Protein AF-A0A1A2DIX5-F1 (afdb_monomer)

Radius of gyration: 22.63 Å; Cα contacts (8 Å, |Δi|>4): 88; chains: 1; bounding box: 33×58×66 Å

Solvent-accessible surface area (backbone atoms only — not comparable to full-atom values): 6188 Å² total; per-residue (Å²): 139,84,79,91,77,89,76,91,72,90,74,82,76,77,77,70,83,76,75,79,69,76,70,77,71,79,86,47,91,42,75,45,53,42,49,44,54,51,45,50,51,45,14,62,74,48,72,14,76,47,69,75,52,69,70,58,47,33,54,48,46,24,68,76,68,74,47,53,64,70,56,28,50,53,44,48,73,64,26,42,52,76,46,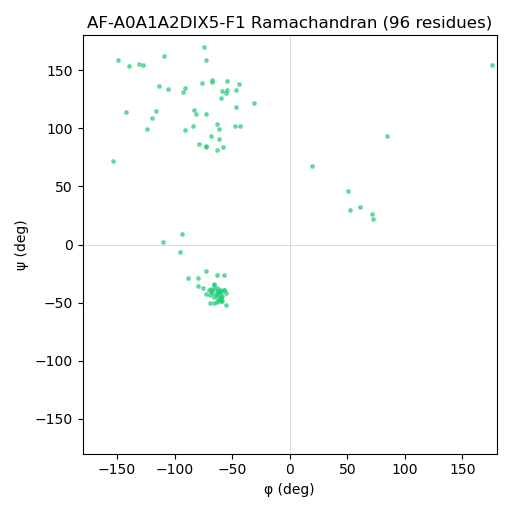77,36,82,89,77,74,26,44,46,72,47,54,57,93,119

Mean predicted aligned error: 13.38 Å

pLDDT: mean 75.23, std 20.2, range [33.62, 95.19]

Structure (mmCIF, N/CA/C/O backbone):
data_AF-A0A1A2DIX5-F1
#
_entry.id   AF-A0A1A2DIX5-F1
#
loop_
_atom_site.group_PDB
_atom_site.id
_atom_site.type_symbol
_atom_site.label_atom_id
_atom_site.label_alt_id
_atom_site.label_comp_id
_atom_site.label_asym_id
_atom_site.label_entity_id
_atom_site.label_seq_id
_atom_site.pdbx_PDB_ins_code
_atom_site.Cartn_x
_atom_site.Cartn_y
_atom_site.Cartn_z
_atom_site.occupancy
_atom_site.B_iso_or_equiv
_atom_site.auth_seq_id
_atom_site.auth_comp_id
_atom_site.auth_asym_id
_atom_site.auth_atom_id
_atom_site.pdbx_PDB_model_num
ATOM 1 N N . MET A 1 1 ? -19.289 43.361 -51.104 1.00 33.62 1 MET A N 1
ATOM 2 C CA . MET A 1 1 ? -18.099 42.945 -50.330 1.00 33.62 1 MET A CA 1
ATOM 3 C C . MET A 1 1 ? -18.136 43.715 -49.020 1.00 33.62 1 MET A C 1
ATOM 5 O O . MET A 1 1 ? -18.011 44.927 -49.033 1.00 33.62 1 MET A O 1
ATOM 9 N N . THR A 1 2 ? -18.803 43.106 -48.038 1.00 41.62 2 THR A N 1
ATOM 10 C CA . THR A 1 2 ? -18.237 42.604 -46.763 1.00 41.62 2 THR A CA 1
ATOM 11 C C . THR A 1 2 ? -18.134 43.684 -45.687 1.00 41.62 2 THR A C 1
ATOM 13 O O . THR A 1 2 ? -17.187 44.453 -45.603 1.00 41.62 2 THR A O 1
ATOM 16 N N . TRP A 1 3 ? -19.211 43.694 -44.900 1.00 35.56 3 TRP A N 1
ATOM 17 C CA . TRP A 1 3 ? -19.504 44.436 -43.681 1.00 35.56 3 TRP A CA 1
ATOM 18 C C . TRP A 1 3 ? -18.443 44.266 -42.585 1.00 35.56 3 TRP A C 1
ATOM 20 O O . TRP A 1 3 ? -18.002 43.150 -42.309 1.00 35.56 3 TRP A O 1
ATOM 30 N N . LEU A 1 4 ? -18.158 45.366 -41.882 1.00 48.84 4 LEU A N 1
ATOM 31 C CA . LEU A 1 4 ? -17.600 45.361 -40.532 1.00 48.84 4 LEU A CA 1
ATOM 32 C C . LEU A 1 4 ? -18.545 44.616 -39.575 1.00 48.84 4 LEU A C 1
ATOM 34 O O . LEU A 1 4 ? -19.710 44.984 -39.431 1.00 48.84 4 LEU A O 1
ATOM 38 N N . ARG A 1 5 ? -18.016 43.622 -38.860 1.00 42.41 5 ARG A N 1
ATOM 39 C CA . ARG A 1 5 ? -18.595 43.120 -37.610 1.00 42.41 5 ARG A CA 1
ATOM 40 C C . ARG A 1 5 ? -17.539 43.206 -36.517 1.00 42.41 5 ARG A C 1
ATOM 42 O O . ARG A 1 5 ? -16.670 42.350 -36.406 1.00 42.41 5 ARG A O 1
ATOM 49 N N . ILE A 1 6 ? -17.644 44.262 -35.719 1.00 50.09 6 ILE A N 1
ATOM 50 C CA . ILE A 1 6 ? -17.136 44.286 -34.351 1.00 50.09 6 ILE A CA 1
ATOM 51 C C . ILE A 1 6 ? -18.219 43.596 -33.522 1.00 50.09 6 ILE A C 1
ATOM 53 O O . ILE A 1 6 ? -19.331 44.111 -33.413 1.00 50.09 6 ILE A O 1
ATOM 57 N N . CYS A 1 7 ? -17.918 42.421 -32.978 1.00 46.34 7 CYS A N 1
ATOM 58 C CA . CYS A 1 7 ? -18.749 41.784 -31.965 1.00 46.34 7 CYS A CA 1
ATOM 59 C C . CYS A 1 7 ? -17.913 41.615 -30.701 1.00 46.34 7 CYS A C 1
ATOM 61 O O . CYS A 1 7 ? -16.988 40.808 -30.647 1.00 46.34 7 CYS A O 1
ATOM 63 N N . SER A 1 8 ? -18.266 42.425 -29.705 1.00 46.41 8 SER A N 1
ATOM 64 C CA . SER A 1 8 ? -17.930 42.250 -28.301 1.00 46.41 8 SER A CA 1
ATOM 65 C C . SER A 1 8 ? -18.185 40.811 -27.860 1.00 46.41 8 SER A C 1
ATOM 67 O O . SER A 1 8 ? -19.255 40.259 -28.105 1.00 46.41 8 SER A O 1
ATOM 69 N N . GLY A 1 9 ? -17.216 40.237 -27.160 1.00 41.31 9 GLY A N 1
ATOM 70 C CA . GLY A 1 9 ? -17.332 38.926 -26.541 1.00 41.31 9 GLY A CA 1
ATOM 71 C C . GLY A 1 9 ? -16.400 38.844 -25.346 1.00 41.31 9 GLY A C 1
ATOM 72 O O . GLY A 1 9 ? -15.374 38.178 -25.404 1.00 41.31 9 GLY A O 1
ATOM 73 N N . ILE A 1 10 ? -16.742 39.555 -24.268 1.00 51.84 10 ILE A N 1
ATOM 74 C CA . ILE A 1 10 ? -16.209 39.258 -22.938 1.00 51.84 10 ILE A CA 1
ATOM 75 C C . ILE A 1 10 ? -16.818 37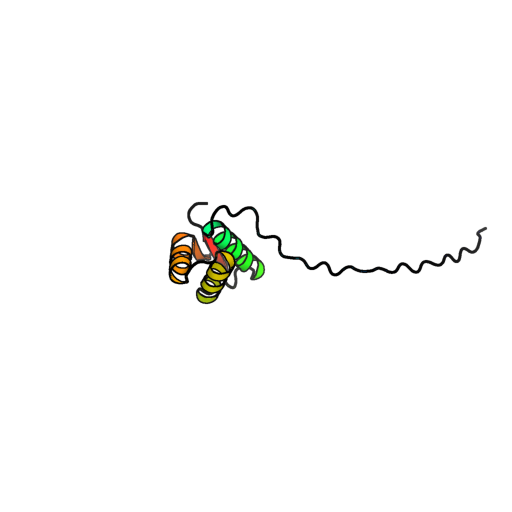.911 -22.552 1.00 51.84 10 ILE A C 1
ATOM 77 O O . ILE A 1 10 ? -17.939 37.848 -22.056 1.00 51.84 10 ILE A O 1
ATOM 81 N N . VAL A 1 11 ? -16.108 36.823 -22.839 1.00 45.12 11 VAL A N 1
ATOM 82 C CA . VAL A 1 11 ? -16.409 35.529 -22.233 1.00 45.12 11 VAL A CA 1
ATOM 83 C C . VAL A 1 11 ? -15.571 35.462 -20.969 1.00 45.12 11 VAL A C 1
ATOM 85 O O . VAL A 1 11 ? -14.373 35.191 -21.004 1.00 45.12 11 VAL A O 1
ATOM 88 N N . ALA A 1 12 ? -16.216 35.777 -19.848 1.00 48.69 12 ALA A N 1
ATOM 89 C CA . ALA A 1 12 ? -15.722 35.446 -18.527 1.00 48.69 12 ALA A CA 1
ATOM 90 C C . ALA A 1 12 ? -15.634 33.916 -18.431 1.00 48.69 12 ALA A C 1
ATOM 92 O O . ALA A 1 12 ? -16.601 33.242 -18.080 1.00 48.69 12 ALA A O 1
ATOM 93 N N . ALA A 1 13 ? -14.481 33.359 -18.792 1.00 47.62 13 ALA A N 1
ATOM 94 C CA . ALA A 1 13 ? -14.147 31.985 -18.473 1.00 47.62 13 ALA A CA 1
ATOM 95 C C . ALA A 1 13 ? -13.835 31.930 -16.972 1.00 47.62 13 ALA A C 1
ATOM 97 O O . ALA A 1 13 ? -12.686 32.033 -16.545 1.00 47.62 13 ALA A O 1
ATOM 98 N N . LEU A 1 14 ? -14.891 31.804 -16.165 1.00 43.84 14 LEU A N 1
ATOM 99 C CA . LEU A 1 14 ? -14.828 31.170 -14.854 1.00 43.84 14 LEU A CA 1
ATOM 100 C C . LEU A 1 14 ? -14.310 29.748 -15.089 1.00 43.84 14 LEU A C 1
ATOM 102 O O . LEU A 1 14 ? -15.087 28.814 -15.261 1.00 43.84 14 LEU A O 1
ATOM 106 N N . SER A 1 15 ? -12.988 29.600 -15.179 1.00 40.78 15 SER A N 1
ATOM 107 C CA . SER A 1 15 ? -12.347 28.293 -15.144 1.00 40.78 15 SER A CA 1
ATOM 108 C C . SER A 1 15 ? -12.443 27.818 -13.704 1.00 40.78 15 SER A C 1
ATOM 110 O O . SER A 1 15 ? -11.602 28.105 -12.853 1.00 40.78 15 SER A O 1
ATOM 112 N N . SER A 1 16 ? -13.589 27.211 -13.420 1.00 48.03 16 SER A N 1
ATOM 113 C CA . SER A 1 16 ? -13.908 26.506 -12.198 1.00 48.03 16 SER A CA 1
ATOM 114 C C . SER A 1 16 ? -12.754 25.579 -11.848 1.00 48.03 16 SER A C 1
ATOM 116 O O . SER A 1 16 ? -12.418 24.668 -12.608 1.00 48.03 16 SER A O 1
ATOM 118 N N . VAL A 1 17 ? -12.162 25.846 -10.684 1.00 45.97 17 VAL A N 1
ATOM 119 C CA . VAL A 1 17 ? -11.242 24.960 -9.980 1.00 45.97 17 VAL A CA 1
ATOM 120 C C . VAL A 1 17 ? -11.879 23.577 -9.954 1.00 45.97 17 VAL A C 1
ATOM 122 O O . VAL A 1 17 ? -12.806 23.316 -9.191 1.00 45.97 17 VAL A O 1
ATOM 125 N N . SER A 1 18 ? -11.411 22.701 -10.835 1.00 43.78 18 SER A N 1
ATOM 126 C CA . SER A 1 18 ? -11.748 21.290 -10.770 1.00 43.78 18 SER A CA 1
ATOM 127 C C . SER A 1 18 ? -10.854 20.723 -9.684 1.00 43.78 18 SER A C 1
ATOM 129 O O . SER A 1 18 ? -9.731 20.296 -9.943 1.00 43.78 18 SER A O 1
ATOM 131 N N . ILE A 1 19 ? -11.321 20.815 -8.439 1.00 45.56 19 ILE A N 1
ATOM 132 C CA . ILE A 1 19 ? -10.798 19.976 -7.371 1.00 45.56 19 ILE A CA 1
ATOM 133 C C . ILE A 1 19 ? -11.131 18.564 -7.842 1.00 45.56 19 ILE A C 1
ATOM 135 O O . ILE A 1 19 ? -12.281 18.134 -7.766 1.00 45.56 19 ILE A O 1
ATOM 139 N N . LEU A 1 20 ? -10.146 17.882 -8.424 1.00 42.28 20 LEU A N 1
ATOM 140 C CA . LEU A 1 20 ? -10.172 16.438 -8.574 1.00 42.28 20 LEU A CA 1
ATOM 141 C C . LEU A 1 20 ? -10.168 15.895 -7.147 1.00 42.28 20 LEU A C 1
ATOM 143 O O . LEU A 1 20 ? -9.122 15.597 -6.579 1.00 42.28 20 LEU A O 1
ATOM 147 N N . VAL A 1 21 ? -11.346 15.870 -6.525 1.00 42.62 21 VAL A N 1
ATOM 148 C CA . VAL A 1 21 ? -11.586 15.029 -5.367 1.00 42.62 21 VAL A CA 1
ATOM 149 C C . VAL A 1 21 ? -11.414 13.636 -5.930 1.00 42.62 21 VAL A C 1
ATOM 151 O O . VAL A 1 21 ? -12.237 13.188 -6.729 1.00 42.62 21 VAL A O 1
ATOM 154 N N . SER A 1 22 ? -10.266 13.039 -5.627 1.00 43.81 22 SER A N 1
ATOM 155 C CA . SER A 1 22 ? -9.935 11.655 -5.915 1.00 43.81 22 SER A CA 1
ATOM 156 C C . SER A 1 22 ? -11.160 10.827 -5.558 1.00 43.81 22 SER A C 1
ATOM 158 O O . SER A 1 22 ? -11.469 10.658 -4.379 1.00 43.81 22 SER A O 1
ATOM 160 N N . MET A 1 23 ? -11.931 10.414 -6.566 1.00 39.34 23 MET A N 1
ATOM 161 C CA . MET A 1 23 ? -13.022 9.487 -6.321 1.00 39.34 23 MET A CA 1
ATOM 162 C C . MET A 1 23 ? -12.381 8.248 -5.700 1.00 3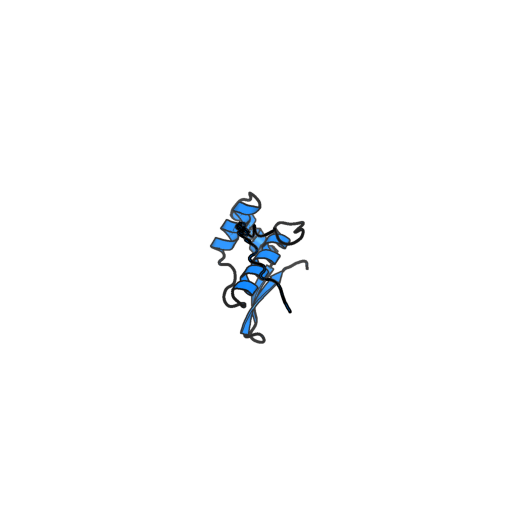9.34 23 MET A C 1
ATOM 164 O O . MET A 1 23 ? -11.345 7.811 -6.217 1.00 39.34 23 MET A O 1
ATOM 168 N N . PRO A 1 24 ? -12.925 7.722 -4.590 1.00 44.97 24 PRO A N 1
ATOM 169 C CA . PRO A 1 24 ? -12.425 6.478 -4.049 1.00 44.97 24 PRO A CA 1
ATOM 170 C C . PRO A 1 24 ? -12.500 5.450 -5.173 1.00 44.97 24 PRO A C 1
ATOM 172 O O . PRO A 1 24 ? -13.490 5.372 -5.909 1.00 44.97 24 PRO A O 1
ATOM 175 N N . THR A 1 25 ? -11.383 4.763 -5.362 1.00 50.72 25 THR A N 1
ATOM 176 C CA . THR A 1 25 ? -11.242 3.637 -6.272 1.00 50.72 25 THR A CA 1
ATOM 177 C C . THR A 1 25 ? -12.450 2.714 -6.126 1.00 50.72 25 THR A C 1
ATOM 179 O O . THR A 1 25 ? -12.969 2.523 -5.027 1.00 50.72 25 THR A O 1
ATOM 182 N N . ALA A 1 26 ? -12.937 2.234 -7.270 1.00 45.25 26 ALA A N 1
ATOM 183 C CA . ALA A 1 26 ? -14.094 1.363 -7.427 1.00 45.25 26 ALA A CA 1
ATOM 184 C C . ALA A 1 26 ? -14.310 0.427 -6.229 1.00 45.25 26 ALA A C 1
ATOM 186 O O . ALA A 1 26 ? -13.407 -0.329 -5.904 1.00 45.25 26 ALA A O 1
ATOM 187 N N . TYR A 1 27 ? -15.494 0.516 -5.609 1.00 50.09 27 TYR A N 1
ATOM 188 C CA . TYR A 1 27 ? -16.116 -0.477 -4.723 1.00 50.09 27 TYR A CA 1
ATOM 189 C C . TYR A 1 27 ? -15.153 -1.512 -4.119 1.00 50.09 27 TYR A C 1
ATOM 191 O O . TYR A 1 27 ? -15.224 -2.685 -4.461 1.00 50.09 27 TYR A O 1
ATOM 199 N N . ALA A 1 28 ? -14.252 -1.089 -3.237 1.00 56.84 28 ALA A N 1
ATOM 200 C CA . ALA A 1 28 ? -13.601 -2.041 -2.354 1.00 56.84 28 ALA A CA 1
ATOM 201 C C . ALA A 1 28 ? -14.640 -2.478 -1.314 1.00 56.84 28 ALA A C 1
ATOM 203 O O . ALA A 1 28 ? -15.100 -1.658 -0.513 1.00 56.84 28 ALA A O 1
ATOM 204 N N . GLU A 1 29 ? -15.060 -3.738 -1.370 1.00 67.06 29 GLU A N 1
ATOM 205 C CA . GLU A 1 29 ? -16.012 -4.334 -0.432 1.00 67.06 29 GLU A CA 1
ATOM 206 C C . GLU A 1 29 ? -15.356 -4.573 0.932 1.00 67.06 29 GLU A C 1
ATOM 208 O O . GLU A 1 29 ? -16.039 -4.588 1.961 1.00 67.06 29 GLU A O 1
ATOM 213 N N . THR A 1 30 ? -14.023 -4.681 0.960 1.00 85.38 30 THR A N 1
ATOM 214 C CA . THR A 1 30 ? -13.241 -4.862 2.185 1.00 85.38 30 THR A CA 1
ATOM 215 C C . THR A 1 30 ? -12.113 -3.831 2.327 1.00 85.38 30 THR A C 1
ATOM 217 O O . THR A 1 30 ? -11.593 -3.317 1.331 1.00 85.38 30 THR A O 1
ATOM 220 N N . PRO A 1 31 ? -11.662 -3.536 3.565 1.00 86.88 31 PRO A N 1
ATOM 221 C CA . PRO A 1 31 ? -10.488 -2.690 3.784 1.00 86.88 31 PRO A CA 1
ATOM 222 C C . PRO A 1 31 ? -9.219 -3.222 3.096 1.00 86.88 31 PRO A C 1
ATOM 224 O O . PRO A 1 31 ? -8.346 -2.439 2.726 1.00 86.88 31 PRO A O 1
ATOM 227 N N . GLY A 1 32 ? -9.137 -4.539 2.877 1.00 88.06 32 GLY A N 1
ATOM 228 C CA . GLY A 1 32 ? -8.037 -5.161 2.151 1.00 88.06 32 GLY A CA 1
ATOM 229 C C . GLY A 1 32 ? -8.030 -4.827 0.667 1.00 88.06 32 GLY A C 1
ATOM 230 O O . GLY A 1 32 ? -7.035 -4.328 0.148 1.00 88.06 32 GLY A O 1
ATOM 231 N N . GLU A 1 33 ? -9.160 -4.991 -0.011 1.00 86.81 33 GLU A N 1
ATOM 232 C CA . GLU A 1 33 ? -9.286 -4.603 -1.421 1.00 86.81 33 GLU A CA 1
ATOM 233 C C . GLU A 1 33 ? -8.958 -3.120 -1.637 1.00 86.81 33 GLU A C 1
ATOM 235 O O . GLU A 1 33 ? -8.267 -2.758 -2.592 1.00 86.81 33 GLU A O 1
ATOM 240 N N . ALA A 1 34 ? -9.389 -2.259 -0.712 1.00 88.44 34 ALA A N 1
ATOM 241 C CA . ALA A 1 34 ? -9.105 -0.832 -0.775 1.00 88.44 34 ALA A CA 1
ATOM 242 C C . ALA A 1 34 ? -7.611 -0.542 -0.622 1.00 88.44 34 ALA A C 1
ATOM 244 O O . ALA A 1 34 ? -7.056 0.254 -1.380 1.00 88.44 34 ALA A O 1
ATOM 245 N N . PHE A 1 35 ? -6.962 -1.192 0.347 1.00 88.75 35 PHE A N 1
ATOM 246 C CA . PHE A 1 35 ? -5.529 -1.050 0.572 1.00 88.75 35 PHE A CA 1
ATOM 247 C C . PHE A 1 35 ? -4.719 -1.556 -0.626 1.00 88.75 35 PHE A C 1
ATOM 249 O O . PHE A 1 35 ? -3.821 -0.863 -1.100 1.00 88.75 35 PHE A O 1
ATOM 256 N N . CYS A 1 36 ? -5.082 -2.716 -1.172 1.00 87.69 36 CYS A N 1
ATOM 257 C CA . CYS A 1 36 ? -4.493 -3.269 -2.386 1.00 87.69 36 CYS A CA 1
ATOM 258 C C . CYS A 1 36 ? -4.585 -2.286 -3.567 1.00 87.69 36 CYS A C 1
ATOM 260 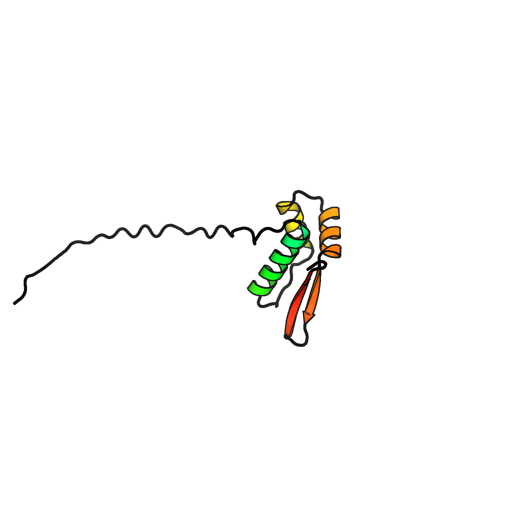O O . CYS A 1 36 ? -3.573 -1.967 -4.198 1.00 87.69 36 CYS A O 1
ATOM 262 N N . ALA A 1 37 ? -5.787 -1.772 -3.844 1.00 88.25 37 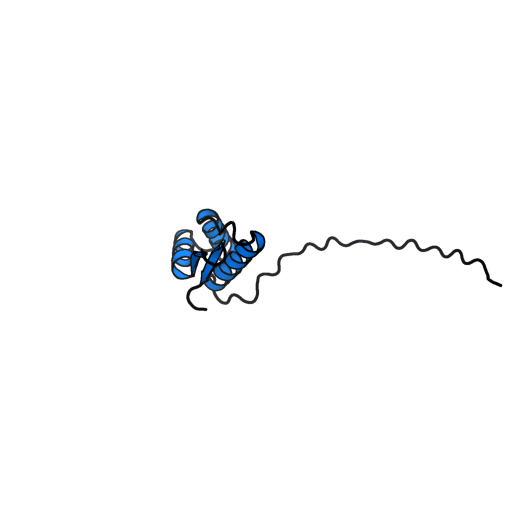ALA A N 1
ATOM 263 C CA . ALA A 1 37 ? -6.020 -0.837 -4.940 1.00 88.25 37 ALA A CA 1
ATOM 264 C C . ALA A 1 37 ? -5.238 0.470 -4.755 1.00 88.25 37 ALA A C 1
ATOM 266 O O . ALA A 1 37 ? -4.661 0.992 -5.712 1.00 88.25 37 ALA A O 1
ATOM 267 N N . GLU A 1 38 ? -5.179 0.988 -3.528 1.00 89.31 38 GLU A N 1
ATOM 268 C CA . GLU A 1 38 ? -4.423 2.200 -3.225 1.00 89.31 38 GLU A CA 1
ATOM 269 C C . GLU A 1 38 ? -2.909 1.978 -3.351 1.00 89.31 38 GLU A C 1
ATOM 271 O O . GLU A 1 38 ? -2.207 2.837 -3.885 1.00 89.31 38 GLU A O 1
ATOM 276 N N . ASN A 1 39 ? -2.398 0.815 -2.942 1.00 88.12 39 ASN A N 1
ATOM 277 C CA . ASN A 1 39 ? -0.984 0.475 -3.083 1.00 88.12 39 ASN A CA 1
ATOM 278 C C . ASN A 1 39 ? -0.586 0.309 -4.558 1.00 88.12 39 ASN A C 1
ATOM 280 O O . ASN A 1 39 ? 0.426 0.856 -4.997 1.00 88.12 39 ASN A O 1
ATOM 284 N N . GLN A 1 40 ? -1.432 -0.339 -5.364 1.00 88.19 40 GLN A N 1
ATOM 285 C CA . GLN A 1 40 ? -1.248 -0.404 -6.816 1.00 88.19 40 GLN A CA 1
ATOM 286 C C . GLN A 1 40 ? -1.245 1.000 -7.439 1.00 88.19 40 GLN A C 1
ATOM 288 O O . GLN A 1 40 ? -0.351 1.339 -8.213 1.00 88.19 40 GLN A O 1
ATOM 293 N N . ARG A 1 41 ? -2.191 1.863 -7.047 1.00 89.00 41 ARG A N 1
ATOM 294 C CA . ARG A 1 41 ? -2.252 3.258 -7.510 1.00 89.00 41 ARG A CA 1
ATOM 295 C C . ARG A 1 41 ? -0.998 4.045 -7.125 1.00 89.00 41 ARG A C 1
ATOM 297 O O . ARG A 1 41 ? -0.524 4.868 -7.912 1.00 89.00 41 ARG A O 1
ATOM 304 N N . HIS A 1 42 ? -0.470 3.816 -5.924 1.00 89.62 42 HIS A N 1
ATOM 305 C CA . HIS A 1 42 ? 0.768 4.430 -5.459 1.00 89.62 42 HIS A CA 1
ATOM 306 C C . HIS A 1 42 ? 1.947 3.995 -6.334 1.00 89.62 42 HIS A C 1
ATOM 308 O O . HIS A 1 42 ? 2.661 4.853 -6.854 1.00 89.62 42 HIS A O 1
ATOM 314 N N . LEU A 1 43 ? 2.096 2.689 -6.571 1.00 90.19 43 LEU A N 1
ATOM 315 C CA . LEU A 1 43 ? 3.125 2.153 -7.459 1.00 90.19 43 LEU A CA 1
ATOM 316 C C . LEU A 1 43 ? 2.995 2.719 -8.871 1.00 90.19 43 LEU A C 1
ATOM 318 O O . LEU A 1 43 ? 3.986 3.136 -9.452 1.00 90.19 43 LEU A O 1
ATOM 322 N N . ASP A 1 44 ? 1.799 2.805 -9.440 1.00 89.62 44 ASP A N 1
ATOM 323 C CA . ASP A 1 44 ? 1.641 3.355 -10.789 1.00 89.62 44 ASP A CA 1
ATOM 324 C C . ASP A 1 44 ? 1.994 4.843 -10.860 1.00 89.62 44 ASP A C 1
ATOM 326 O O . ASP A 1 44 ? 2.600 5.293 -11.835 1.00 89.62 44 ASP A O 1
ATOM 330 N N . LYS A 1 45 ? 1.714 5.607 -9.798 1.00 90.25 45 LYS A N 1
ATOM 331 C CA . LYS A 1 45 ? 2.121 7.014 -9.692 1.00 90.25 45 LYS A CA 1
ATOM 332 C C . LYS A 1 45 ? 3.642 7.177 -9.610 1.00 90.25 45 LYS A C 1
ATOM 334 O O . LYS A 1 45 ? 4.167 8.165 -10.121 1.00 90.25 45 LYS A O 1
ATOM 339 N N . THR A 1 46 ? 4.334 6.240 -8.969 1.00 90.94 46 THR A N 1
ATOM 340 C CA . THR A 1 46 ? 5.798 6.239 -8.832 1.00 90.94 46 THR A CA 1
ATOM 341 C C . THR A 1 46 ? 6.483 5.419 -9.923 1.00 90.94 46 THR A C 1
ATOM 343 O O . THR A 1 46 ? 7.679 5.175 -9.834 1.00 90.94 46 THR A O 1
ATOM 346 N N . ASN A 1 47 ? 5.749 4.970 -10.950 1.00 89.19 47 ASN A N 1
ATOM 347 C CA . ASN A 1 47 ? 6.244 4.052 -11.981 1.00 89.19 47 ASN A CA 1
ATOM 348 C C . ASN A 1 47 ? 6.893 2.767 -11.407 1.00 89.19 47 ASN A C 1
ATOM 350 O O . ASN A 1 47 ? 7.789 2.169 -11.995 1.00 89.19 47 ASN A O 1
ATOM 354 N N . GLY A 1 48 ? 6.426 2.344 -10.233 1.00 87.00 48 GLY A N 1
ATOM 355 C CA . GLY A 1 48 ? 6.897 1.205 -9.461 1.00 87.00 48 GLY A CA 1
ATOM 356 C C . GLY A 1 48 ? 8.258 1.422 -8.807 1.00 87.00 48 GLY A C 1
ATOM 357 O O . GLY A 1 48 ? 8.939 0.451 -8.500 1.00 87.00 48 GLY A O 1
ATOM 358 N N . GLU A 1 49 ? 8.683 2.664 -8.588 1.00 88.50 49 GLU A N 1
ATOM 359 C CA . GLU A 1 49 ? 9.939 2.954 -7.887 1.00 88.50 49 GLU A CA 1
ATOM 360 C C . GLU A 1 49 ? 9.802 2.838 -6.366 1.00 88.50 49 GLU A C 1
ATOM 362 O O . GLU A 1 49 ? 10.774 2.508 -5.686 1.00 88.50 49 GLU A O 1
ATOM 367 N N . MET A 1 50 ? 8.605 3.080 -5.827 1.00 84.81 50 MET A N 1
ATOM 368 C CA . MET A 1 50 ? 8.383 3.196 -4.388 1.00 84.81 50 MET A CA 1
ATOM 369 C C . MET A 1 50 ? 7.042 2.557 -4.011 1.00 84.81 50 MET A C 1
ATOM 371 O O . MET A 1 50 ? 6.012 3.060 -4.465 1.00 84.81 50 MET A O 1
ATOM 375 N N . PRO A 1 51 ? 7.027 1.450 -3.246 1.00 83.19 51 PRO A N 1
ATOM 376 C CA . PRO A 1 51 ? 5.816 0.956 -2.598 1.00 83.19 51 PRO A CA 1
ATOM 377 C C . PRO A 1 51 ? 5.465 1.839 -1.394 1.00 83.19 51 PRO A C 1
ATOM 379 O O . PRO A 1 51 ? 6.285 2.648 -0.956 1.00 83.19 51 PRO A O 1
ATOM 382 N N . PHE A 1 52 ? 4.279 1.645 -0.814 1.00 83.44 52 PHE A N 1
ATOM 383 C CA . PHE A 1 52 ? 3.967 2.253 0.480 1.00 83.44 52 PHE A CA 1
ATOM 384 C C . PHE A 1 52 ? 5.017 1.899 1.537 1.00 83.44 52 PHE A C 1
ATOM 386 O O . PHE A 1 52 ? 5.345 0.727 1.739 1.00 83.44 52 PHE A O 1
ATOM 393 N N . GLU A 1 53 ? 5.479 2.906 2.275 1.00 87.69 53 GLU A N 1
ATOM 394 C CA . GLU A 1 53 ? 6.158 2.649 3.538 1.00 87.69 53 GLU A CA 1
ATOM 395 C C . GLU A 1 53 ? 5.157 2.086 4.551 1.00 87.69 53 GLU A C 1
ATOM 397 O O . GLU A 1 53 ? 4.012 2.533 4.632 1.00 87.69 53 GLU A O 1
ATOM 402 N N . VAL A 1 54 ? 5.594 1.129 5.373 1.00 85.50 54 VAL A N 1
ATOM 403 C CA . VAL A 1 54 ? 4.720 0.441 6.340 1.00 85.50 54 VAL A CA 1
ATOM 404 C C . VAL A 1 54 ? 4.014 1.433 7.273 1.00 85.50 54 VAL A C 1
ATOM 406 O O . VAL A 1 54 ? 2.817 1.311 7.510 1.00 85.50 54 VAL A O 1
ATOM 409 N N . ASN A 1 55 ? 4.717 2.462 7.754 1.00 89.81 55 ASN A N 1
ATOM 410 C CA . ASN A 1 55 ? 4.123 3.473 8.634 1.00 89.81 55 ASN A CA 1
ATOM 411 C C . ASN A 1 55 ? 3.051 4.315 7.924 1.00 89.81 55 ASN A C 1
ATOM 413 O O . ASN A 1 55 ? 2.027 4.644 8.521 1.00 89.81 55 ASN A O 1
ATOM 417 N N . GLU A 1 56 ? 3.271 4.651 6.651 1.00 90.25 56 GLU A N 1
ATOM 418 C CA . GLU A 1 56 ? 2.304 5.399 5.845 1.00 90.25 56 GLU A CA 1
ATOM 419 C C . GLU A 1 56 ? 1.075 4.546 5.523 1.00 90.25 56 GLU A C 1
ATOM 421 O O . GLU A 1 56 ? -0.050 5.038 5.608 1.00 90.25 56 GLU A O 1
ATOM 426 N N . ALA A 1 57 ? 1.279 3.259 5.231 1.00 89.38 57 ALA A N 1
ATOM 427 C CA . ALA A 1 57 ? 0.201 2.295 5.045 1.00 89.38 57 ALA A CA 1
ATOM 428 C C . ALA A 1 57 ? -0.661 2.173 6.310 1.00 89.38 57 ALA A C 1
ATOM 430 O O . ALA A 1 57 ? -1.881 2.304 6.233 1.00 89.38 57 ALA A O 1
ATOM 431 N N . ILE A 1 58 ? -0.042 2.007 7.486 1.00 91.56 58 ILE A N 1
ATOM 432 C CA . ILE A 1 58 ? -0.758 1.936 8.770 1.00 91.56 58 ILE A CA 1
ATOM 433 C C . ILE A 1 58 ? -1.561 3.221 9.009 1.00 91.56 58 ILE A C 1
ATOM 435 O O . ILE A 1 58 ? -2.754 3.161 9.312 1.00 91.56 58 ILE A O 1
ATOM 439 N N . ALA A 1 59 ? -0.944 4.393 8.840 1.00 92.25 59 ALA A N 1
ATOM 440 C CA . ALA A 1 59 ? -1.623 5.676 9.022 1.00 92.25 59 ALA A CA 1
ATOM 441 C C . ALA A 1 59 ? -2.808 5.847 8.056 1.00 92.25 59 ALA A C 1
ATOM 443 O O . ALA A 1 59 ? -3.874 6.319 8.452 1.00 92.25 59 ALA A O 1
ATOM 444 N N . TRP A 1 60 ? -2.647 5.429 6.800 1.00 91.44 60 TRP A N 1
ATOM 445 C CA . TRP A 1 60 ? -3.714 5.493 5.808 1.00 91.44 60 TRP A CA 1
ATOM 446 C C . TRP A 1 60 ? -4.876 4.562 6.172 1.00 91.44 60 TRP A C 1
ATOM 448 O O . TRP A 1 60 ? -6.019 5.014 6.239 1.00 91.44 60 TRP A O 1
ATOM 458 N N . ILE A 1 61 ? -4.601 3.291 6.480 1.00 91.00 61 ILE A N 1
ATOM 459 C CA . ILE A 1 61 ? -5.636 2.299 6.808 1.00 91.00 61 ILE A CA 1
ATOM 460 C C . ILE A 1 61 ? -6.406 2.718 8.069 1.00 91.00 61 ILE A C 1
ATOM 462 O O . ILE A 1 61 ? -7.639 2.713 8.075 1.00 91.00 61 ILE A O 1
ATOM 466 N N . THR A 1 62 ? -5.697 3.111 9.132 1.00 92.75 62 THR A N 1
ATOM 467 C CA . THR A 1 62 ? -6.325 3.540 10.394 1.00 92.75 62 THR A CA 1
ATOM 468 C C . THR A 1 62 ? -7.222 4.762 10.188 1.00 92.75 62 THR A C 1
ATOM 470 O O . THR A 1 62 ? -8.335 4.796 10.717 1.00 92.75 62 THR A O 1
ATOM 473 N N . GLN A 1 63 ? -6.800 5.726 9.360 1.00 90.94 63 GLN A N 1
ATOM 474 C CA . GLN A 1 63 ? -7.597 6.909 9.032 1.00 90.94 63 GLN A CA 1
ATOM 475 C C . GLN A 1 63 ? -8.824 6.582 8.169 1.00 90.94 63 GLN A C 1
ATOM 477 O O . GLN A 1 63 ? -9.899 7.123 8.424 1.00 90.94 63 GLN A O 1
ATOM 482 N N . GLN A 1 64 ? -8.679 5.736 7.144 1.00 89.50 64 GLN A N 1
ATOM 483 C CA . GLN A 1 64 ? -9.764 5.441 6.201 1.00 89.50 64 GLN A CA 1
ATOM 484 C C . GLN A 1 64 ? -10.828 4.511 6.790 1.00 89.50 64 GLN A C 1
ATOM 486 O O . GLN A 1 64 ? -12.016 4.697 6.531 1.00 89.50 64 GLN A O 1
ATOM 491 N N . PHE A 1 65 ? -10.418 3.532 7.597 1.00 88.44 65 PHE A N 1
ATOM 492 C CA . PHE A 1 65 ? -11.305 2.473 8.091 1.00 88.44 65 PHE A CA 1
ATOM 493 C C . PHE A 1 65 ? -11.615 2.569 9.585 1.00 88.44 65 PHE A C 1
ATOM 495 O O . PHE A 1 65 ? -12.341 1.723 10.101 1.00 88.44 65 PHE A O 1
ATOM 502 N N . ASN A 1 66 ? -11.106 3.598 10.274 1.00 89.88 66 ASN A N 1
ATOM 503 C CA . ASN A 1 66 ? -11.290 3.797 11.713 1.00 89.88 66 ASN A CA 1
ATOM 504 C C . ASN A 1 66 ? -10.949 2.528 12.520 1.00 89.88 66 ASN A C 1
ATOM 506 O O . ASN A 1 66 ? -11.711 2.096 13.387 1.00 89.88 66 ASN A O 1
ATOM 510 N N . MET A 1 67 ? -9.812 1.914 12.189 1.00 88.88 67 MET A N 1
ATOM 511 C CA . MET A 1 67 ? -9.299 0.715 12.854 1.00 88.88 67 MET A CA 1
ATOM 512 C C . MET A 1 67 ? -8.058 1.021 13.692 1.00 88.88 67 MET A C 1
ATOM 514 O O . MET A 1 67 ? -7.422 2.061 13.519 1.00 88.88 67 MET A O 1
ATOM 518 N N . SER A 1 68 ? -7.714 0.121 14.612 1.00 95.19 68 SER A N 1
ATOM 519 C CA . SER A 1 68 ? -6.489 0.235 15.406 1.00 95.19 68 SER A CA 1
ATOM 520 C C . SER A 1 68 ? -5.236 -0.058 14.575 1.00 95.19 68 SER A C 1
ATOM 522 O O . SER A 1 68 ? -5.291 -0.762 13.568 1.00 95.19 68 SER A O 1
ATOM 524 N N . GLU A 1 69 ? -4.074 0.423 15.027 1.00 93.56 69 GLU A N 1
ATOM 525 C CA . GLU A 1 69 ? -2.787 0.123 14.376 1.00 93.56 69 GLU A CA 1
ATOM 526 C C . GLU A 1 69 ? -2.520 -1.386 14.296 1.00 93.56 69 GLU A C 1
ATOM 528 O O . GLU A 1 69 ? -2.057 -1.881 13.275 1.00 93.56 69 GLU A O 1
ATOM 533 N N . THR A 1 70 ? -2.869 -2.137 15.345 1.00 94.94 70 THR A N 1
ATOM 534 C CA . THR A 1 70 ? -2.713 -3.599 15.365 1.00 94.94 70 THR A CA 1
ATOM 535 C C . THR A 1 70 ? -3.563 -4.281 14.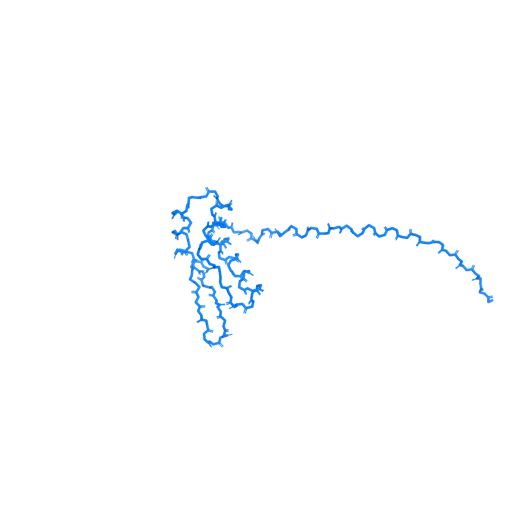293 1.00 94.94 70 THR A C 1
ATOM 537 O O . THR A 1 70 ? -3.115 -5.244 13.676 1.00 94.94 70 THR A O 1
ATOM 540 N N . GLU A 1 71 ? -4.792 -3.807 14.075 1.00 91.69 71 GLU A N 1
ATOM 541 C CA . GLU A 1 71 ? -5.659 -4.316 13.007 1.00 91.69 71 GLU A CA 1
ATOM 542 C C . GLU A 1 71 ? -5.113 -3.939 11.629 1.00 91.69 71 GLU A C 1
ATOM 544 O O . GLU A 1 71 ? -5.095 -4.787 10.744 1.00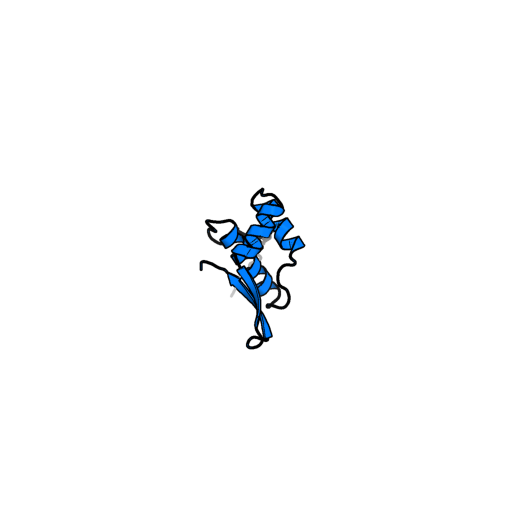 91.69 71 GLU A O 1
ATOM 549 N N . ALA A 1 72 ? -4.589 -2.720 11.470 1.00 91.31 72 ALA A N 1
ATOM 550 C CA . ALA A 1 72 ? -3.983 -2.272 10.221 1.00 91.31 72 ALA A CA 1
ATOM 551 C C . ALA A 1 72 ? -2.730 -3.082 9.855 1.00 91.31 72 ALA A C 1
ATOM 553 O O . ALA A 1 72 ? -2.582 -3.477 8.706 1.00 91.31 72 ALA A O 1
ATOM 554 N N . VAL A 1 73 ? -1.856 -3.381 10.822 1.00 91.00 73 VAL A N 1
ATOM 555 C CA . VAL A 1 73 ? -0.667 -4.222 10.595 1.00 91.00 73 VAL A CA 1
ATOM 556 C C . VAL A 1 73 ? -1.065 -5.624 10.146 1.00 91.00 73 VAL A C 1
ATOM 558 O O . VAL A 1 73 ? -0.539 -6.115 9.154 1.00 91.00 73 VAL A O 1
ATOM 561 N N . ARG A 1 74 ? -2.028 -6.251 10.836 1.00 90.12 74 ARG A N 1
ATOM 562 C CA . ARG A 1 74 ? -2.534 -7.575 10.438 1.00 90.12 74 ARG A CA 1
ATOM 563 C C . ARG A 1 74 ? -3.131 -7.550 9.040 1.00 90.12 74 ARG A C 1
ATOM 565 O O . ARG A 1 74 ? -2.889 -8.457 8.260 1.00 90.12 74 ARG A O 1
ATOM 572 N N . LEU A 1 75 ? -3.875 -6.494 8.724 1.00 89.06 75 LEU A N 1
ATOM 573 C CA . LEU A 1 75 ? -4.455 -6.323 7.406 1.00 89.06 75 LEU A CA 1
ATOM 574 C C . LEU A 1 75 ? -3.382 -6.211 6.316 1.00 89.06 75 LEU A C 1
ATOM 576 O O . LEU A 1 75 ? -3.534 -6.825 5.270 1.00 89.06 75 LEU A O 1
ATOM 580 N N . ILE A 1 76 ? -2.301 -5.461 6.550 1.00 87.62 76 ILE A N 1
ATOM 581 C CA . ILE A 1 76 ? -1.186 -5.360 5.596 1.00 87.62 76 ILE A CA 1
ATOM 582 C C . ILE A 1 76 ? -0.564 -6.739 5.345 1.00 87.62 76 ILE A C 1
ATOM 584 O O . ILE A 1 76 ? -0.372 -7.099 4.187 1.00 87.62 76 ILE A O 1
ATOM 588 N N . ASP A 1 77 ? -0.305 -7.507 6.408 1.00 84.69 77 ASP A N 1
ATOM 589 C CA . ASP A 1 77 ? 0.267 -8.856 6.303 1.00 84.69 77 ASP A CA 1
ATOM 590 C C . ASP A 1 77 ? -0.665 -9.831 5.554 1.00 84.69 77 ASP A C 1
ATOM 592 O O . ASP A 1 77 ? -0.193 -10.668 4.784 1.00 84.69 77 ASP A O 1
ATOM 596 N N . ASP A 1 78 ? -1.983 -9.720 5.752 1.00 81.81 78 ASP A N 1
ATOM 597 C CA . ASP A 1 78 ? -2.965 -10.638 5.162 1.00 81.81 78 ASP A CA 1
ATOM 598 C C . ASP A 1 78 ? -3.279 -10.315 3.690 1.00 81.81 78 ASP A C 1
ATOM 600 O O . ASP A 1 78 ? -3.503 -11.223 2.888 1.00 81.81 78 ASP A O 1
ATOM 604 N N . VAL A 1 79 ? -3.308 -9.032 3.320 1.00 80.31 79 VAL A N 1
ATOM 605 C CA . VAL A 1 79 ? -3.930 -8.557 2.071 1.00 80.31 79 VAL A CA 1
ATOM 606 C C . VAL A 1 79 ? -2.995 -8.548 0.879 1.00 80.31 79 VAL A C 1
ATOM 608 O O . VAL A 1 79 ? -3.465 -8.674 -0.251 1.00 80.31 79 VAL A O 1
ATOM 611 N N . GLY A 1 80 ? -1.690 -8.380 1.065 1.00 75.00 80 GLY A N 1
ATOM 612 C CA . GLY A 1 80 ? -0.797 -8.429 -0.081 1.00 75.00 80 GLY A CA 1
ATOM 613 C C . GLY A 1 80 ? 0.658 -8.129 0.205 1.00 75.00 80 GLY A C 1
ATOM 614 O O . GLY A 1 80 ? 1.015 -7.394 1.118 1.00 75.00 80 GLY A O 1
ATOM 615 N N . GLU A 1 81 ? 1.503 -8.669 -0.661 1.00 81.56 81 GLU A N 1
ATOM 616 C CA . GLU A 1 81 ? 2.950 -8.540 -0.593 1.00 81.56 81 GLU A CA 1
ATOM 617 C C . GLU A 1 81 ? 3.439 -7.567 -1.668 1.00 81.56 81 GLU A C 1
ATOM 619 O O . GLU A 1 81 ? 3.057 -7.660 -2.840 1.00 81.56 81 GLU A O 1
ATOM 624 N N . THR A 1 82 ? 4.323 -6.641 -1.290 1.00 84.56 82 THR A N 1
ATOM 625 C CA . THR A 1 82 ? 5.105 -5.858 -2.251 1.00 84.56 82 THR A CA 1
ATOM 626 C C . THR A 1 82 ? 6.439 -6.546 -2.504 1.00 84.56 82 THR A C 1
ATOM 628 O O . THR A 1 82 ? 7.154 -6.933 -1.579 1.00 84.56 82 THR A O 1
ATOM 631 N N . TYR A 1 83 ? 6.795 -6.714 -3.774 1.00 87.62 83 TYR A N 1
ATOM 632 C CA . TYR A 1 83 ? 8.034 -7.381 -4.165 1.00 87.62 83 TYR A CA 1
ATOM 633 C C . TYR A 1 83 ? 8.701 -6.674 -5.343 1.00 87.62 83 TYR A C 1
ATOM 635 O O . TYR A 1 83 ? 8.055 -6.013 -6.157 1.00 87.62 83 TYR A O 1
ATOM 643 N N . TRP A 1 84 ? 10.023 -6.813 -5.442 1.00 91.44 84 TRP A N 1
ATOM 644 C CA . TRP A 1 84 ? 10.781 -6.294 -6.576 1.00 91.44 84 TRP A CA 1
ATOM 645 C C . TRP A 1 84 ? 10.727 -7.278 -7.749 1.00 91.44 84 TRP A C 1
ATOM 647 O O . TRP A 1 84 ? 11.259 -8.389 -7.671 1.00 91.44 84 TRP A O 1
ATOM 657 N N . SER A 1 85 ? 10.118 -6.866 -8.860 1.00 91.56 85 SER A N 1
ATOM 658 C CA . SER A 1 85 ? 10.088 -7.630 -10.105 1.00 91.56 85 SER A CA 1
ATOM 659 C C . SER A 1 85 ? 11.362 -7.380 -10.902 1.00 91.56 85 SER A C 1
ATOM 661 O O . SER A 1 85 ? 11.510 -6.366 -11.583 1.00 91.56 85 SER A O 1
ATOM 663 N N . GLY A 1 86 ? 12.300 -8.330 -10.859 1.00 90.75 86 GLY A N 1
ATOM 664 C CA . GLY A 1 86 ? 13.538 -8.245 -11.643 1.00 90.75 86 GLY A CA 1
ATOM 665 C C . GLY A 1 86 ? 13.307 -8.241 -13.160 1.00 90.75 86 GLY A C 1
ATOM 666 O O . GLY A 1 86 ? 14.118 -7.689 -13.896 1.00 90.75 86 GLY A O 1
ATOM 667 N N . MET A 1 87 ? 12.195 -8.821 -13.625 1.00 93.75 87 MET A N 1
ATOM 668 C CA . MET A 1 87 ? 11.819 -8.849 -15.042 1.00 93.75 87 MET A CA 1
ATOM 669 C C . MET A 1 87 ? 11.340 -7.480 -15.534 1.00 93.75 87 MET A C 1
ATOM 671 O O . MET A 1 87 ? 11.727 -7.055 -16.619 1.00 93.75 87 MET A O 1
ATOM 675 N N . ASN A 1 88 ? 10.526 -6.793 -14.728 1.00 91.56 88 ASN A N 1
ATOM 676 C CA . ASN A 1 88 ? 9.966 -5.489 -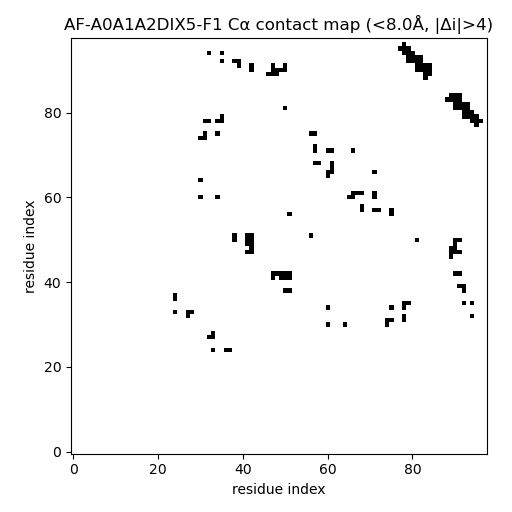15.083 1.00 91.56 88 ASN A CA 1
ATOM 677 C C . ASN A 1 88 ? 10.794 -4.315 -14.536 1.00 91.56 88 ASN A C 1
ATOM 679 O O . ASN A 1 88 ? 10.512 -3.166 -14.865 1.00 91.56 88 ASN A O 1
ATOM 683 N N . GLY A 1 89 ? 11.817 -4.597 -13.722 1.00 92.81 89 GLY A N 1
ATOM 684 C CA . GLY A 1 89 ? 12.701 -3.598 -13.125 1.00 92.81 89 GLY A CA 1
ATOM 685 C C . GLY A 1 89 ? 11.966 -2.615 -12.216 1.00 92.81 89 GLY A C 1
ATOM 686 O O . GLY A 1 89 ? 12.344 -1.447 -12.177 1.00 92.81 89 GLY A O 1
ATOM 687 N N . ARG A 1 90 ? 10.898 -3.064 -11.544 1.00 93.81 90 ARG A N 1
ATOM 688 C CA . ARG A 1 90 ? 10.042 -2.226 -10.696 1.00 93.81 90 ARG A CA 1
ATOM 689 C C . ARG A 1 90 ? 9.442 -3.013 -9.534 1.00 93.81 90 ARG A C 1
ATOM 691 O O . ARG A 1 90 ? 9.337 -4.238 -9.594 1.00 93.81 90 ARG A O 1
ATOM 698 N N . TRP A 1 91 ? 9.021 -2.306 -8.493 1.00 92.56 91 TRP A N 1
ATOM 699 C CA . TRP A 1 91 ? 8.159 -2.840 -7.447 1.00 92.56 91 TRP A CA 1
ATOM 700 C C . TRP A 1 91 ? 6.766 -3.137 -7.997 1.00 92.56 91 TRP A C 1
ATOM 702 O O . TRP A 1 91 ? 6.204 -2.371 -8.788 1.00 92.56 91 TRP A O 1
ATOM 712 N N . GLU A 1 92 ? 6.223 -4.256 -7.543 1.00 90.00 92 GLU A N 1
ATOM 713 C CA . GLU A 1 92 ? 4.887 -4.751 -7.845 1.00 90.00 92 GLU A CA 1
ATOM 714 C C . GLU A 1 92 ? 4.192 -5.140 -6.541 1.00 90.00 92 GLU A C 1
ATOM 716 O O . GLU A 1 92 ? 4.848 -5.430 -5.537 1.00 90.00 92 GLU A O 1
ATOM 721 N N . VAL A 1 93 ? 2.862 -5.130 -6.557 1.00 87.06 93 VAL A N 1
ATOM 722 C CA . VAL A 1 93 ? 2.040 -5.613 -5.449 1.00 87.06 93 VAL A CA 1
ATOM 723 C C . VAL A 1 93 ? 1.284 -6.851 -5.904 1.00 87.06 93 VAL A C 1
ATOM 725 O O . VAL A 1 93 ? 0.743 -6.897 -7.009 1.00 87.06 93 VAL A O 1
ATOM 728 N N . LYS A 1 94 ? 1.248 -7.865 -5.048 1.00 86.69 94 LYS A N 1
ATOM 729 C CA . LYS A 1 94 ? 0.390 -9.029 -5.214 1.00 86.69 94 LYS A CA 1
ATOM 730 C C . LYS A 1 94 ? -0.598 -9.048 -4.070 1.00 86.69 94 LYS A C 1
ATOM 732 O O . LYS A 1 94 ? -0.201 -9.225 -2.926 1.00 86.69 94 LYS A O 1
ATOM 737 N N . CYS A 1 95 ? -1.872 -8.893 -4.391 1.00 84.75 95 CYS A N 1
ATOM 738 C CA . CYS A 1 95 ? -2.919 -8.946 -3.387 1.00 84.75 95 CYS A CA 1
ATOM 739 C C . CYS A 1 95 ? -3.431 -10.375 -3.250 1.00 84.75 95 CYS A C 1
ATOM 741 O O . CYS A 1 95 ? -3.619 -11.074 -4.248 1.00 84.75 95 CYS A O 1
ATOM 743 N N . HIS A 1 96 ? -3.579 -10.820 -2.014 1.00 76.00 96 HIS A N 1
ATOM 744 C CA . HIS A 1 96 ? -4.168 -12.101 -1.678 1.00 76.00 96 HIS A CA 1
ATOM 745 C C . HIS A 1 96 ? -5.690 -11.969 -1.842 1.00 76.00 96 HIS A C 1
ATOM 747 O O . HIS A 1 96 ? -6.252 -10.917 -1.552 1.00 76.00 96 HIS A O 1
ATOM 753 N N . ASP A 1 97 ? -6.325 -13.001 -2.395 1.00 60.03 97 ASP A N 1
ATOM 754 C CA . ASP A 1 97 ? -7.761 -13.053 -2.722 1.00 60.03 97 ASP A CA 1
ATOM 755 C C . ASP A 1 97 ? -8.264 -12.192 -3.909 1.00 60.03 97 ASP A C 1
ATOM 757 O O . ASP A 1 97 ? -9.454 -11.888 -3.978 1.00 60.03 97 ASP A O 1
ATOM 761 N N . GLN A 1 98 ? -7.407 -11.874 -4.896 1.00 47.94 98 GLN A N 1
ATOM 762 C CA . GLN A 1 98 ? -7.876 -11.536 -6.260 1.00 47.94 98 GLN A CA 1
ATOM 763 C C . GLN A 1 98 ? -8.167 -12.782 -7.108 1.00 47.94 98 GLN A C 1
ATOM 765 O O . GLN A 1 98 ? -7.335 -13.721 -7.093 1.00 47.94 98 GLN A O 1
#

Foldseek 3Di:
DDDDDDDDDPPPPPVDPPPPPPDQPPDPVDLLSSLQVVQQVVCVVVVQADGDDLVNQLVVSCVVVVDDSVVSNVSVVQFWDWDQDPPSRHIDIDTPPD

Nearest PDB structures (foldseek):
  2jt1-assembly1_A  TM=5.339E-01  e=1.341E-01  Salmonella enterica subsp. enterica serovar Typhimurium st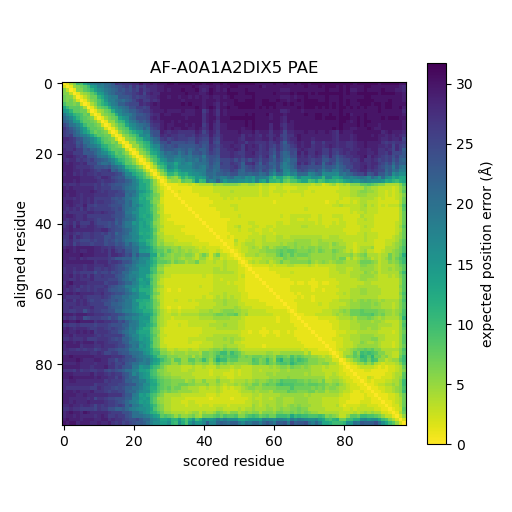r. LT2
  1wh5-assembly1_A  TM=2.943E-01  e=5.106E+00  Arabidopsis thaliana
  7ccc-assembly1_D  TM=3.142E-01  e=5.443E+00  Mus musculus
  6ak3-assembly1_A  TM=3.283E-01  e=9.071E+00  Homo sapiens

Sequence (98 aa):
MTWLRICSGIVAALSSVSILVSMPTAYAETPGEAFCAENQRHLDKTNGEMPFEVNEAIAWITQQFNMSETEAVRLIDDVGETYWSGMNGRWEVKCHDQ

Secondary structure (DSSP, 8-state):
-------------------------TT-SSHHHHHHHHHHHHHHHTTTS-PPPHHHHHHHHHHHH---HHHHHHHHHHHEEEEEETTTTEEEEEETT-